Protein AF-A0A1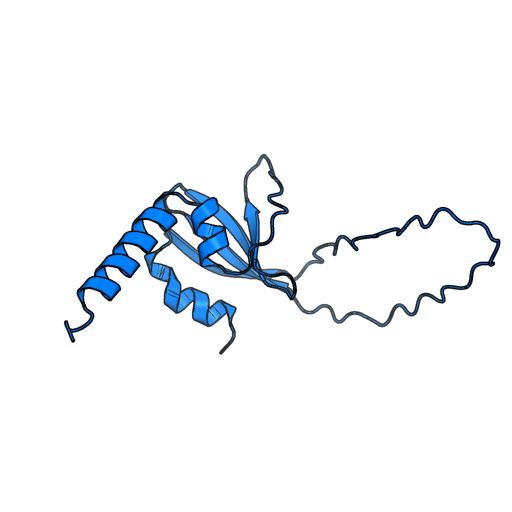D2VHY1-F1 (afdb_monomer_lite)

Radius of gyration: 20.21 Å; chains: 1; bounding box: 57×47×43 Å

InterPro domains:
  IPR007967 GSKIP domain [PF05303] (51-126)
  IPR023231 GSKIP domain superfamily [G3DSA:3.30.2280.10] (29-129)
  IPR023231 GSKIP domain superfamily [SSF103107] (53-128)

Secondary structure (DSSP, 8-state):
--HHHHHHHHHGGGSSEEEEEEE-S----------------------------------EEEEEEE-TTS-EEEEEEETTEEEEEE-SSS-------BSSHHH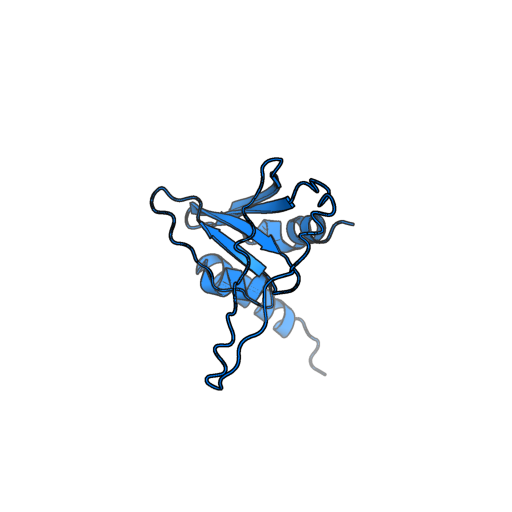HHHHH-HHHHHHHHHHHHHHHHTS---

Sequence (130 aa):
MNELNQMIAEYENFFKEIKLRKNRKEIPMIESNIVFIDSVNSNTKNNFKNNTENKKNDAVEYLNIKTFENNEYNVFFNSSGWYAKQVSPITMYLDRKYETFEALFMNLSKKFAETWHKELSKKLLALPNF

Foldseek 3Di:
DDPLVVCCVVCVVLAPDKDKDWALDDDPPPPPPPPPPPPDDDDDDDDPPPPPPDPPSRGFIWMWTQHPVRWTWTWHQDPQAIDIFTPDPPTPGPVDHDNDPLVHCCVVDPSSVVVVVVVVVVVVVPDDDD

Structure (mmCIF, N/CA/C/O backbone):
data_AF-A0A1D2VHY1-F1
#
_entry.id   AF-A0A1D2VHY1-F1
#
loop_
_atom_site.group_PDB
_atom_site.id
_atom_site.type_symbol
_atom_site.label_atom_id
_atom_site.label_alt_id
_atom_site.label_comp_id
_atom_site.label_asym_id
_atom_site.label_entity_id
_atom_site.label_seq_id
_atom_site.pdbx_PDB_ins_code
_atom_site.Cartn_x
_atom_site.Cartn_y
_atom_site.Cartn_z
_atom_site.occupancy
_atom_site.B_iso_or_equiv
_atom_site.auth_seq_id
_atom_site.auth_comp_id
_atom_site.auth_asym_id
_atom_site.auth_atom_id
_atom_site.pdbx_PDB_model_num
ATOM 1 N N . MET A 1 1 ? -6.276 7.913 -17.267 1.00 49.75 1 MET A N 1
ATOM 2 C CA . MET A 1 1 ? -5.560 8.141 -15.991 1.00 49.75 1 MET A CA 1
ATOM 3 C C . MET A 1 1 ? -4.617 6.966 -15.792 1.00 49.75 1 MET A C 1
ATOM 5 O O . MET A 1 1 ? -4.999 5.866 -16.156 1.00 49.75 1 MET A O 1
ATOM 9 N N . ASN A 1 2 ? -3.392 7.195 -15.320 1.00 75.19 2 ASN A N 1
ATOM 10 C CA . ASN A 1 2 ? -2.437 6.123 -15.018 1.00 75.19 2 ASN A CA 1
ATOM 11 C C . ASN A 1 2 ? -2.906 5.377 -13.759 1.00 75.19 2 ASN A C 1
ATOM 13 O O . ASN A 1 2 ? -3.272 6.049 -12.795 1.00 75.19 2 ASN A O 1
ATOM 17 N N . GLU A 1 3 ? -2.896 4.046 -13.757 1.00 77.12 3 GLU A N 1
ATOM 18 C CA . GLU A 1 3 ? -3.351 3.205 -12.636 1.00 77.12 3 GLU A CA 1
ATOM 19 C C . GLU A 1 3 ? -2.692 3.632 -11.314 1.00 77.12 3 GLU A C 1
ATOM 21 O O . GLU A 1 3 ? -3.367 3.864 -10.316 1.00 77.12 3 GLU A O 1
ATOM 26 N N . LEU A 1 4 ? -1.388 3.932 -11.339 1.00 83.94 4 LEU A N 1
ATOM 27 C CA . LEU A 1 4 ? -0.654 4.417 -10.165 1.00 83.94 4 LEU A CA 1
ATOM 28 C C . LEU A 1 4 ? -1.116 5.799 -9.664 1.00 83.94 4 LEU A C 1
ATOM 30 O O . LEU A 1 4 ? -1.033 6.072 -8.470 1.00 83.94 4 LEU A O 1
ATOM 34 N N . ASN A 1 5 ? -1.611 6.680 -10.540 1.00 85.88 5 ASN A N 1
ATOM 35 C CA . ASN A 1 5 ? -2.165 7.974 -10.114 1.00 85.88 5 ASN A CA 1
ATOM 36 C C . ASN A 1 5 ? -3.530 7.809 -9.441 1.00 85.88 5 ASN A C 1
ATOM 38 O O . ASN A 1 5 ? -3.836 8.551 -8.511 1.00 85.88 5 ASN A O 1
ATOM 42 N N . GLN A 1 6 ? -4.335 6.847 -9.894 1.00 87.94 6 GLN A N 1
ATOM 43 C CA . GLN A 1 6 ? -5.602 6.523 -9.245 1.00 87.94 6 GLN A CA 1
ATOM 44 C C . GLN A 1 6 ? -5.362 5.967 -7.834 1.00 87.94 6 GLN A C 1
ATOM 46 O O . GLN A 1 6 ? -6.003 6.413 -6.887 1.00 87.94 6 GLN A O 1
ATOM 51 N N . MET A 1 7 ? -4.342 5.119 -7.670 1.00 89.19 7 MET A N 1
ATOM 52 C CA . MET A 1 7 ? -3.939 4.610 -6.354 1.00 89.19 7 MET A CA 1
ATOM 53 C C . MET A 1 7 ? -3.566 5.720 -5.364 1.00 89.19 7 MET A C 1
ATOM 55 O O . MET A 1 7 ? -3.851 5.607 -4.177 1.00 89.19 7 MET A O 1
ATOM 59 N N . ILE A 1 8 ? -2.948 6.812 -5.824 1.00 90.81 8 ILE A N 1
ATOM 60 C CA . ILE A 1 8 ? -2.639 7.950 -4.945 1.00 90.81 8 ILE A CA 1
ATOM 61 C C . ILE A 1 8 ? -3.926 8.552 -4.382 1.00 90.81 8 ILE A C 1
ATOM 63 O O . ILE A 1 8 ? -4.030 8.726 -3.173 1.00 90.81 8 ILE A O 1
ATOM 67 N N . ALA A 1 9 ? -4.905 8.828 -5.244 1.00 90.50 9 ALA A N 1
ATOM 68 C CA . ALA A 1 9 ? -6.163 9.442 -4.834 1.00 90.50 9 ALA A CA 1
ATOM 69 C C . ALA A 1 9 ? -6.990 8.530 -3.911 1.00 90.50 9 ALA A C 1
ATOM 71 O O . ALA A 1 9 ? -7.612 9.005 -2.967 1.00 90.50 9 ALA A O 1
ATOM 72 N N . GLU A 1 10 ? -6.990 7.220 -4.163 1.00 90.56 10 GLU A N 1
ATOM 73 C CA . GLU A 1 10 ? -7.760 6.263 -3.362 1.00 90.56 10 GLU A CA 1
ATOM 74 C C . GLU A 1 10 ? -7.135 6.003 -1.985 1.00 90.56 10 GLU A C 1
ATOM 76 O O . GLU A 1 10 ? -7.857 5.816 -1.002 1.00 90.56 10 GLU A O 1
ATOM 81 N N . TYR A 1 11 ? -5.800 6.015 -1.900 1.00 92.00 11 TYR A N 1
ATOM 82 C CA . TYR A 1 11 ? -5.080 5.546 -0.718 1.00 92.00 11 TYR A CA 1
ATOM 83 C C . TYR A 1 11 ? -4.318 6.622 0.061 1.00 92.00 11 TYR A C 1
ATOM 85 O O . TYR A 1 11 ? -3.680 6.291 1.062 1.00 92.00 11 TYR A O 1
ATOM 93 N N . GLU A 1 12 ? -4.390 7.899 -0.324 1.00 91.00 12 GLU A N 1
ATOM 94 C CA . GLU A 1 12 ? -3.660 8.988 0.350 1.00 91.00 12 GLU A CA 1
ATOM 95 C C . GLU A 1 12 ? -3.867 9.014 1.873 1.00 91.00 12 GLU A C 1
ATOM 97 O O . GLU A 1 12 ? -2.917 9.219 2.624 1.00 91.00 12 GLU A O 1
ATOM 102 N N . ASN A 1 13 ? -5.081 8.709 2.338 1.00 91.38 13 ASN A N 1
ATOM 103 C CA . ASN A 1 13 ? -5.452 8.761 3.754 1.00 91.38 13 ASN A CA 1
ATOM 104 C C . ASN A 1 13 ? -5.023 7.518 4.555 1.00 91.38 13 ASN A C 1
ATOM 106 O O . ASN A 1 13 ? -5.130 7.502 5.781 1.00 91.38 13 ASN A O 1
ATOM 110 N N . PHE A 1 14 ? -4.542 6.471 3.882 1.00 92.44 14 PHE A N 1
ATOM 111 C CA . PHE A 1 14 ? -4.090 5.230 4.517 1.00 92.44 14 PHE A CA 1
ATOM 112 C C . PHE A 1 14 ? -2.596 5.240 4.847 1.00 92.44 14 PHE A C 1
ATOM 114 O O . PHE A 1 14 ? -2.112 4.352 5.555 1.00 92.44 14 PHE A O 1
ATOM 121 N N . PHE A 1 15 ? -1.866 6.247 4.368 1.00 94.19 15 PHE A N 1
ATOM 122 C CA . PHE A 1 15 ? -0.424 6.351 4.523 1.00 94.19 15 PHE A CA 1
ATOM 123 C C . PHE A 1 15 ? -0.019 7.713 5.068 1.00 94.19 15 PHE A C 1
ATOM 125 O O . PHE A 1 15 ? -0.751 8.695 4.993 1.00 94.19 15 PHE A O 1
ATOM 132 N N . LYS A 1 16 ? 1.199 7.777 5.606 1.00 94.38 16 LYS A N 1
ATOM 133 C CA . LYS A 1 16 ? 1.803 9.052 5.986 1.00 94.38 16 LYS A CA 1
ATOM 134 C C . LYS A 1 16 ? 2.213 9.848 4.748 1.00 94.38 16 LYS A C 1
ATOM 136 O O . LYS A 1 16 ? 2.154 11.072 4.758 1.00 94.38 16 LYS A O 1
ATOM 141 N N . GLU A 1 17 ? 2.668 9.150 3.711 1.00 94.62 17 GLU A N 1
ATOM 142 C CA . GLU A 1 17 ? 3.072 9.740 2.440 1.00 94.62 17 GLU A CA 1
ATOM 143 C C . GLU A 1 17 ? 2.944 8.708 1.315 1.00 94.62 17 GLU A C 1
ATOM 145 O O . GLU A 1 17 ? 3.331 7.551 1.485 1.00 94.62 17 GLU A O 1
ATOM 150 N N . ILE A 1 18 ? 2.452 9.139 0.156 1.00 94.56 18 ILE A N 1
ATOM 151 C CA . ILE A 1 18 ? 2.416 8.351 -1.077 1.00 94.56 18 ILE A CA 1
ATOM 152 C C . ILE A 1 18 ? 2.809 9.254 -2.251 1.00 94.56 18 ILE A C 1
ATOM 154 O O . ILE A 1 18 ? 2.269 10.347 -2.420 1.00 94.56 18 ILE A O 1
ATOM 158 N N . LYS A 1 19 ? 3.806 8.842 -3.042 1.00 93.19 19 LYS A N 1
ATOM 159 C CA . LYS A 1 19 ? 4.335 9.636 -4.162 1.00 93.19 19 LYS A CA 1
ATOM 160 C C . LYS A 1 19 ? 4.617 8.772 -5.379 1.00 93.19 19 LYS A C 1
ATOM 162 O O . LYS A 1 19 ? 5.290 7.750 -5.270 1.00 93.19 19 LYS A O 1
ATOM 167 N N . LEU A 1 20 ? 4.209 9.241 -6.558 1.00 91.31 20 LEU A N 1
ATOM 168 C CA . LEU A 1 20 ? 4.646 8.649 -7.820 1.00 91.31 20 LEU A CA 1
ATOM 169 C C . LEU A 1 20 ? 6.110 9.016 -8.081 1.00 91.31 20 LEU A C 1
ATOM 171 O O . LEU A 1 20 ? 6.494 10.189 -8.082 1.00 91.31 20 LEU A O 1
ATOM 1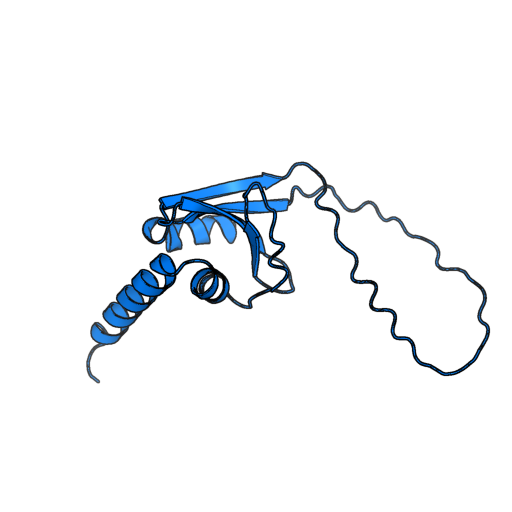75 N N . ARG A 1 21 ? 6.936 8.006 -8.330 1.00 89.12 21 ARG A N 1
ATOM 176 C CA . ARG A 1 21 ? 8.329 8.158 -8.744 1.00 89.12 21 ARG A CA 1
ATOM 177 C C . ARG A 1 21 ? 8.536 7.428 -10.063 1.00 89.12 21 ARG A C 1
ATOM 179 O O . ARG A 1 21 ? 7.834 6.476 -10.388 1.00 89.12 21 ARG A O 1
ATOM 186 N N . LYS A 1 22 ? 9.520 7.885 -10.832 1.00 83.75 22 LYS A N 1
ATOM 187 C CA . LYS A 1 22 ? 9.947 7.227 -12.069 1.00 83.75 22 LYS A CA 1
ATOM 188 C C . LYS A 1 22 ? 11.392 6.811 -11.900 1.00 83.75 22 LYS A C 1
ATOM 190 O O . LYS A 1 22 ? 12.238 7.671 -11.643 1.00 83.75 22 LYS A O 1
ATOM 195 N N . ASN A 1 23 ? 11.682 5.523 -12.040 1.00 69.25 23 ASN A N 1
ATOM 196 C CA . ASN A 1 23 ? 13.062 5.082 -12.060 1.00 69.25 23 ASN A CA 1
ATOM 197 C C . ASN A 1 23 ? 13.603 5.259 -13.479 1.00 69.25 23 ASN A C 1
ATOM 199 O O . ASN A 1 23 ? 13.154 4.593 -14.407 1.00 69.25 23 ASN A O 1
ATOM 203 N N . ARG A 1 24 ? 14.564 6.170 -13.663 1.00 54.72 24 ARG A N 1
ATOM 204 C CA . ARG A 1 24 ? 15.287 6.314 -14.941 1.00 54.72 24 ARG A CA 1
ATOM 205 C C . ARG A 1 24 ? 16.478 5.358 -15.059 1.00 54.72 24 ARG A C 1
ATOM 207 O O . ARG A 1 24 ? 17.245 5.479 -16.006 1.00 54.72 24 ARG A O 1
ATOM 214 N N . LYS A 1 25 ? 16.671 4.447 -14.101 1.00 46.72 25 LYS A N 1
ATOM 215 C CA . LYS A 1 25 ? 17.773 3.485 -14.118 1.00 46.72 25 LYS A CA 1
ATOM 216 C C . LYS A 1 25 ? 17.259 2.063 -13.960 1.00 46.72 25 LYS A C 1
ATOM 218 O O . LYS A 1 25 ? 16.419 1.791 -13.104 1.00 46.72 25 LYS A O 1
ATOM 223 N N . GLU A 1 26 ? 1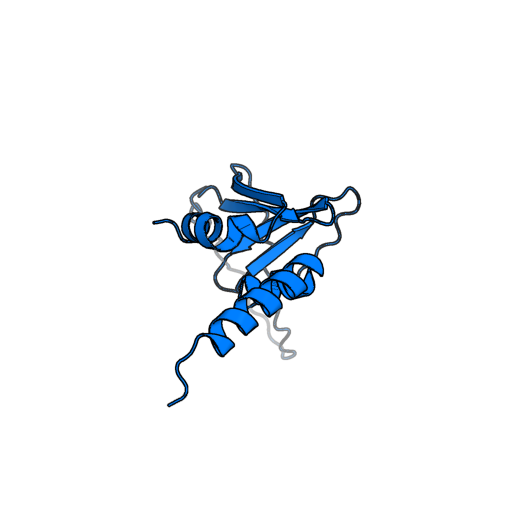7.785 1.218 -14.839 1.00 42.06 26 GLU A N 1
ATOM 224 C CA . GLU A 1 26 ? 17.592 -0.221 -14.976 1.00 42.06 26 GLU A CA 1
ATOM 225 C C . GLU A 1 26 ? 17.298 -0.891 -13.632 1.00 42.06 26 GLU A C 1
ATOM 227 O O . GLU A 1 26 ? 18.154 -1.005 -12.755 1.00 42.06 26 GLU A O 1
ATOM 232 N N . ILE A 1 27 ? 16.057 -1.339 -13.462 1.00 44.38 27 ILE A N 1
ATOM 233 C CA . ILE A 1 27 ? 15.784 -2.405 -12.509 1.00 44.38 27 ILE A CA 1
ATOM 234 C C . ILE A 1 27 ? 16.293 -3.662 -13.214 1.00 44.38 27 ILE A C 1
ATOM 236 O O . ILE A 1 27 ? 15.758 -3.967 -14.283 1.00 44.38 27 ILE A O 1
ATOM 240 N N . PRO A 1 28 ? 17.295 -4.391 -12.690 1.00 39.09 28 PRO A N 1
ATOM 241 C CA . PRO A 1 28 ? 17.618 -5.690 -13.251 1.00 39.09 28 PRO A CA 1
ATOM 242 C C . PRO A 1 28 ? 16.355 -6.545 -13.130 1.00 39.09 28 PRO A C 1
ATOM 244 O O . PRO A 1 28 ? 15.912 -6.868 -12.023 1.00 39.09 28 PRO A O 1
ATOM 247 N N . MET A 1 29 ? 15.724 -6.846 -14.270 1.00 38.12 29 MET A N 1
ATOM 248 C CA . MET A 1 29 ? 14.809 -7.975 -14.356 1.00 38.12 29 MET A CA 1
ATOM 249 C C . MET A 1 29 ? 15.651 -9.177 -13.954 1.00 38.12 29 MET A C 1
ATOM 251 O O . MET A 1 29 ? 16.559 -9.570 -14.680 1.00 38.12 29 MET A O 1
ATOM 255 N N . ILE A 1 30 ? 15.385 -9.729 -12.776 1.00 40.94 30 ILE A N 1
ATOM 256 C CA . ILE A 1 30 ? 15.815 -11.085 -12.478 1.00 40.94 30 ILE A CA 1
ATOM 257 C C . ILE A 1 30 ? 14.968 -11.942 -13.415 1.00 40.94 30 ILE A C 1
ATOM 259 O O . ILE A 1 30 ? 13.792 -12.189 -13.147 1.00 40.94 30 ILE A O 1
ATOM 263 N N . GLU A 1 31 ? 15.528 -12.284 -14.575 1.00 36.06 31 GLU A N 1
ATOM 264 C CA . GLU A 1 31 ? 14.987 -13.337 -15.421 1.00 36.06 31 GLU A CA 1
ATOM 265 C C . GLU A 1 31 ? 14.878 -14.570 -14.534 1.00 36.06 31 GLU A C 1
ATOM 267 O O . GLU A 1 31 ? 15.871 -15.102 -14.036 1.00 36.06 31 GLU A O 1
ATOM 272 N N . SER A 1 32 ? 13.645 -14.975 -14.246 1.00 37.25 32 SER A N 1
ATOM 273 C CA . SER A 1 32 ? 13.378 -16.254 -13.617 1.00 37.25 32 SER A CA 1
ATOM 274 C C . SER A 1 32 ? 13.811 -17.321 -14.621 1.00 37.25 32 SER A C 1
ATOM 276 O O . SER A 1 32 ? 13.018 -17.743 -15.457 1.00 37.25 32 SER A O 1
ATOM 278 N N . ASN A 1 33 ? 15.082 -17.724 -14.580 1.00 35.50 33 ASN A N 1
ATOM 279 C CA . ASN A 1 33 ? 15.559 -18.931 -15.242 1.00 35.50 33 ASN A CA 1
ATOM 280 C C . ASN A 1 33 ? 14.902 -20.122 -14.539 1.00 35.50 33 ASN A C 1
ATOM 282 O O . ASN A 1 33 ? 15.492 -20.764 -13.672 1.00 35.50 33 ASN A O 1
ATOM 286 N N . ILE A 1 34 ? 13.647 -20.398 -14.887 1.00 40.50 34 ILE A N 1
ATOM 287 C CA . ILE A 1 34 ? 13.019 -21.678 -14.589 1.00 40.50 34 ILE A CA 1
ATOM 288 C C . ILE A 1 34 ? 13.637 -22.662 -15.578 1.00 40.50 34 ILE A C 1
ATOM 290 O O . ILE A 1 34 ? 13.150 -22.858 -16.689 1.00 40.50 34 ILE A O 1
ATOM 294 N N . VAL A 1 35 ? 14.772 -23.238 -15.186 1.00 34.00 35 VAL A N 1
ATOM 295 C CA . VAL A 1 35 ? 15.300 -24.436 -15.831 1.00 34.00 35 VAL A CA 1
ATOM 296 C C . VAL A 1 35 ? 14.370 -25.570 -15.416 1.00 34.00 35 VAL A C 1
ATOM 298 O O . VAL A 1 35 ? 14.469 -26.086 -14.304 1.00 34.00 35 VAL A O 1
ATOM 301 N N . PHE A 1 36 ? 13.439 -25.944 -16.291 1.00 37.47 36 PHE A N 1
ATOM 302 C CA . PHE A 1 36 ? 12.818 -27.260 -16.206 1.00 37.47 36 PHE A CA 1
ATOM 303 C C . PHE A 1 36 ? 13.919 -28.277 -16.503 1.00 37.47 36 PHE A C 1
ATOM 305 O O . PHE A 1 36 ? 14.310 -28.474 -17.653 1.00 37.47 36 PHE A O 1
ATOM 312 N N . ILE A 1 37 ? 14.489 -28.864 -15.451 1.00 36.34 37 ILE A N 1
ATOM 313 C CA . ILE A 1 37 ? 15.343 -30.039 -15.591 1.00 36.34 37 ILE A CA 1
ATOM 314 C C . ILE A 1 37 ? 14.394 -31.221 -15.779 1.00 36.34 37 ILE A C 1
ATOM 316 O O . ILE A 1 37 ? 14.084 -31.934 -14.828 1.00 36.34 37 ILE A O 1
ATOM 320 N N . ASP A 1 38 ? 13.915 -31.413 -17.007 1.00 33.84 38 ASP A N 1
ATOM 321 C CA . ASP A 1 38 ? 13.395 -32.715 -17.398 1.00 33.84 38 ASP A CA 1
ATOM 322 C C . ASP A 1 38 ? 14.590 -33.654 -17.524 1.00 33.84 38 ASP A C 1
ATOM 324 O O . ASP A 1 38 ? 15.437 -33.547 -18.415 1.00 33.84 38 ASP A O 1
ATOM 328 N N . SER A 1 39 ? 14.694 -34.564 -16.562 1.00 45.09 39 SER A N 1
ATOM 329 C CA . SER A 1 39 ? 15.700 -35.611 -16.528 1.00 45.09 39 SER A CA 1
ATOM 330 C C . SER A 1 39 ? 15.397 -36.673 -17.584 1.00 45.09 39 SER A C 1
ATOM 332 O O . SER A 1 39 ? 15.006 -37.785 -17.240 1.00 45.09 39 SER A O 1
ATOM 334 N N . VAL A 1 40 ? 15.582 -36.367 -18.870 1.00 42.84 40 VAL A N 1
ATOM 335 C CA . VAL A 1 40 ? 15.712 -37.400 -19.904 1.00 42.84 40 VAL A CA 1
ATOM 336 C C . VAL A 1 40 ? 16.627 -36.919 -21.035 1.00 42.84 40 VAL A C 1
ATOM 338 O O . VAL A 1 40 ? 16.324 -35.973 -21.750 1.00 42.84 40 VAL A O 1
ATOM 341 N N . ASN A 1 41 ? 17.772 -37.593 -21.161 1.00 42.97 41 ASN A N 1
ATOM 342 C CA . ASN A 1 41 ? 18.710 -37.604 -22.288 1.00 42.97 41 ASN A CA 1
ATOM 343 C C . ASN A 1 41 ? 18.199 -37.010 -23.615 1.00 42.97 41 ASN A C 1
ATOM 345 O O . ASN A 1 41 ? 17.291 -37.575 -24.219 1.00 42.97 41 ASN A O 1
ATOM 349 N N . SER A 1 42 ? 18.915 -36.032 -24.184 1.00 37.25 42 SER A N 1
ATOM 350 C CA . SER A 1 42 ? 19.751 -36.237 -25.390 1.00 37.25 42 SER A CA 1
ATOM 351 C C . SER A 1 42 ? 20.285 -34.928 -26.003 1.00 37.25 42 SER A C 1
ATOM 353 O O . SER A 1 42 ? 19.620 -33.900 -26.073 1.00 37.25 42 SER A O 1
ATOM 355 N N . ASN A 1 43 ? 21.542 -35.006 -26.449 1.00 44.97 43 ASN A N 1
ATOM 356 C CA . ASN A 1 43 ? 22.310 -34.010 -27.196 1.00 44.97 43 ASN A CA 1
ATOM 357 C C . ASN A 1 43 ? 21.495 -33.201 -28.221 1.00 44.97 43 ASN A C 1
ATOM 359 O O . ASN A 1 43 ? 21.123 -33.744 -29.259 1.00 44.97 43 ASN A O 1
ATOM 363 N N . THR A 1 44 ? 21.378 -31.882 -28.034 1.00 36.75 44 THR A N 1
ATOM 364 C CA . THR A 1 44 ? 21.152 -30.966 -29.164 1.00 36.75 44 THR A CA 1
ATOM 365 C C . THR A 1 44 ? 22.008 -29.712 -29.015 1.00 36.75 44 THR A C 1
ATOM 367 O O . THR A 1 44 ? 21.977 -29.020 -28.002 1.00 36.75 44 THR A O 1
ATOM 370 N N . LYS A 1 45 ? 22.834 -29.471 -30.038 1.00 39.91 45 LYS A N 1
ATOM 371 C CA . LYS A 1 45 ? 23.778 -28.359 -30.152 1.00 39.91 45 LYS A CA 1
ATOM 372 C C . LYS A 1 45 ? 23.066 -27.004 -30.123 1.00 39.91 45 LYS A C 1
ATOM 374 O O . LYS A 1 45 ? 22.082 -26.794 -30.824 1.00 39.91 45 LYS A O 1
ATOM 379 N N . ASN A 1 46 ? 23.673 -26.097 -29.363 1.00 47.66 46 ASN A N 1
ATOM 380 C CA . ASN A 1 46 ? 23.471 -24.652 -29.316 1.00 47.66 46 ASN A CA 1
ATOM 381 C C . ASN A 1 46 ? 23.081 -24.025 -30.661 1.00 47.66 46 ASN A C 1
ATOM 383 O O . ASN A 1 46 ? 23.815 -24.169 -31.635 1.00 47.66 46 ASN A O 1
ATOM 387 N N . ASN A 1 47 ? 21.990 -23.256 -30.652 1.00 42.00 47 ASN A N 1
ATOM 388 C CA . ASN A 1 47 ? 21.797 -22.049 -31.461 1.00 42.00 47 ASN A CA 1
ATOM 389 C C . ASN A 1 47 ? 20.585 -21.263 -30.926 1.00 42.00 47 ASN A C 1
ATOM 391 O O . ASN A 1 47 ? 19.572 -21.119 -31.606 1.00 42.00 47 ASN A O 1
ATOM 395 N N . PHE A 1 48 ? 20.680 -20.732 -29.701 1.00 41.09 48 PHE A N 1
ATOM 396 C CA . PHE A 1 48 ? 19.799 -19.633 -29.301 1.00 41.09 48 PHE A CA 1
ATOM 397 C C . PHE A 1 48 ? 20.429 -18.327 -29.775 1.00 41.09 48 PHE A C 1
ATOM 399 O O . PHE A 1 48 ? 21.360 -17.778 -29.189 1.00 41.09 48 PHE A O 1
ATOM 406 N N . LYS A 1 49 ? 19.950 -17.897 -30.939 1.00 35.66 49 LYS A N 1
ATOM 407 C CA . LYS A 1 49 ? 20.209 -16.595 -31.534 1.00 35.66 49 LYS A CA 1
ATOM 408 C C . LYS A 1 49 ? 19.602 -15.560 -30.583 1.00 35.66 49 LYS A C 1
ATOM 410 O O . LYS A 1 49 ? 18.383 -15.437 -30.511 1.00 35.66 49 LYS A O 1
ATOM 415 N N . ASN A 1 50 ? 20.450 -14.877 -29.817 1.00 34.25 50 ASN A N 1
ATOM 416 C CA . ASN A 1 50 ? 20.057 -13.749 -28.980 1.00 34.25 50 ASN A CA 1
ATOM 417 C C . ASN A 1 50 ? 19.534 -12.633 -29.890 1.00 34.25 50 ASN A C 1
ATOM 419 O O . ASN A 1 50 ? 20.297 -11.793 -30.364 1.00 34.25 50 ASN A O 1
ATOM 423 N N . ASN A 1 51 ? 18.230 -12.637 -30.160 1.00 35.38 51 ASN A N 1
ATOM 424 C CA . ASN A 1 51 ? 17.534 -11.449 -30.622 1.00 35.38 51 ASN A CA 1
ATOM 425 C C . ASN A 1 51 ? 17.411 -10.519 -29.415 1.00 35.38 51 ASN A C 1
ATOM 427 O O . ASN A 1 51 ? 16.403 -10.503 -28.713 1.00 35.38 51 ASN A O 1
ATOM 431 N N . THR A 1 52 ? 18.472 -9.758 -29.157 1.00 40.25 52 THR A N 1
ATOM 432 C CA . THR A 1 52 ? 18.442 -8.576 -28.298 1.00 40.25 52 THR A CA 1
ATOM 433 C C . THR A 1 52 ? 17.665 -7.491 -29.044 1.00 40.25 52 THR A C 1
ATOM 435 O O . THR A 1 52 ? 18.223 -6.526 -29.562 1.00 40.25 52 THR A O 1
ATOM 438 N N . GLU A 1 53 ? 16.354 -7.682 -29.183 1.00 41.88 53 GLU A N 1
ATOM 439 C CA . GLU A 1 53 ? 15.471 -6.593 -29.566 1.00 41.88 53 GLU A CA 1
ATOM 440 C C . GLU A 1 53 ? 15.479 -5.587 -28.419 1.00 41.88 53 GLU A C 1
ATOM 442 O O . GLU A 1 53 ? 15.065 -5.885 -27.300 1.00 41.88 53 GLU A O 1
ATOM 447 N N . ASN A 1 54 ? 16.040 -4.416 -28.718 1.00 41.25 54 ASN A N 1
ATOM 448 C CA . ASN A 1 54 ? 16.043 -3.197 -27.923 1.00 41.25 54 ASN A CA 1
ATOM 449 C C . ASN A 1 54 ? 14.764 -3.052 -27.077 1.00 41.25 54 ASN A C 1
ATOM 451 O O . ASN A 1 54 ? 13.767 -2.485 -27.534 1.00 41.25 54 ASN A O 1
ATOM 455 N N . LYS A 1 55 ? 14.799 -3.526 -25.824 1.00 44.34 55 LYS A N 1
ATOM 456 C CA . LYS A 1 55 ? 13.792 -3.182 -24.821 1.00 44.34 55 LYS A CA 1
ATOM 457 C C . LYS A 1 55 ? 13.924 -1.685 -24.597 1.00 44.34 55 LYS A C 1
ATOM 459 O O . LYS A 1 55 ? 14.915 -1.217 -24.042 1.00 44.34 55 LYS A O 1
ATOM 464 N N . LYS A 1 56 ? 12.945 -0.938 -25.108 1.00 40.03 56 LYS A N 1
ATOM 465 C CA . LYS A 1 56 ? 12.761 0.481 -24.813 1.00 40.03 56 LYS A CA 1
ATOM 466 C C . LYS A 1 56 ? 12.976 0.684 -23.316 1.00 40.03 56 LYS A C 1
ATOM 468 O O . LYS A 1 56 ? 12.405 -0.040 -22.503 1.00 40.03 56 LYS A O 1
ATOM 473 N N . ASN A 1 57 ? 13.826 1.651 -22.982 1.00 44.19 57 ASN A N 1
ATOM 474 C CA . ASN A 1 57 ? 14.069 2.125 -21.624 1.00 44.19 57 ASN A CA 1
ATOM 475 C C . ASN A 1 57 ? 12.820 2.845 -21.095 1.00 44.19 57 ASN A C 1
ATOM 477 O O . ASN A 1 57 ? 12.848 4.049 -20.832 1.00 44.19 57 ASN A O 1
ATOM 481 N N . ASP A 1 58 ? 11.706 2.126 -20.992 1.00 49.31 58 ASP A N 1
ATOM 482 C CA . ASP A 1 58 ? 10.493 2.637 -20.388 1.00 49.31 58 ASP A CA 1
ATOM 483 C C . ASP A 1 58 ? 10.791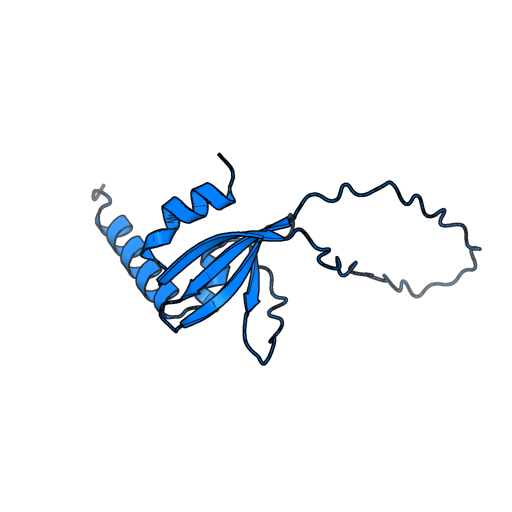 2.768 -18.897 1.00 49.31 58 ASP A C 1
ATOM 485 O O . ASP A 1 58 ? 11.018 1.787 -18.185 1.00 49.31 58 ASP A O 1
ATOM 489 N N . ALA A 1 59 ? 10.913 4.017 -18.445 1.00 55.72 59 ALA A N 1
ATOM 490 C CA . ALA A 1 59 ? 11.154 4.328 -17.048 1.00 55.72 59 ALA A CA 1
ATOM 491 C C . ALA A 1 59 ? 10.077 3.634 -16.208 1.00 55.72 59 ALA A C 1
ATOM 493 O O . ALA A 1 59 ? 8.899 3.969 -16.325 1.00 55.72 59 ALA A O 1
ATOM 494 N N . VAL A 1 60 ? 10.478 2.672 -15.373 1.00 74.62 60 VAL A N 1
ATOM 495 C CA . VAL A 1 60 ? 9.531 1.955 -14.518 1.00 74.62 60 VAL A CA 1
ATOM 496 C C . VAL A 1 60 ? 8.998 2.947 -13.494 1.00 74.62 60 VAL A C 1
ATOM 498 O O . VAL A 1 60 ? 9.743 3.477 -12.661 1.00 74.62 60 VAL A O 1
ATOM 501 N N . GLU A 1 61 ? 7.710 3.241 -13.595 1.00 86.12 61 GLU A N 1
ATOM 502 C CA . GLU A 1 61 ? 6.996 4.052 -12.623 1.00 86.12 61 GLU A CA 1
ATOM 503 C C . GLU A 1 61 ? 6.640 3.192 -11.411 1.00 86.12 61 GLU A C 1
ATOM 505 O O . GLU A 1 61 ? 6.325 2.009 -11.534 1.00 86.12 61 GLU A O 1
ATOM 510 N N . TYR A 1 62 ? 6.753 3.772 -10.223 1.00 89.69 62 TYR A N 1
ATOM 511 C CA . TYR A 1 62 ? 6.511 3.075 -8.968 1.00 89.69 62 TYR A CA 1
ATOM 512 C C . TYR A 1 62 ? 5.997 4.049 -7.914 1.00 89.69 62 TYR A C 1
ATOM 514 O O . TYR A 1 62 ? 6.234 5.260 -7.988 1.00 89.69 62 TYR A O 1
ATOM 522 N N . LEU A 1 63 ? 5.304 3.521 -6.912 1.00 92.25 63 LEU A N 1
ATOM 523 C CA . LEU A 1 63 ? 4.852 4.305 -5.770 1.00 92.25 63 LEU A CA 1
ATOM 524 C C . LEU A 1 63 ? 5.903 4.224 -4.670 1.00 92.25 63 LEU A C 1
ATOM 526 O O . LEU A 1 63 ? 6.303 3.143 -4.254 1.00 92.25 63 LEU A O 1
ATOM 530 N N . ASN A 1 64 ? 6.363 5.370 -4.193 1.00 93.75 64 ASN A N 1
ATOM 531 C CA . ASN A 1 64 ? 7.142 5.462 -2.969 1.00 93.75 64 ASN A CA 1
ATOM 532 C C . ASN A 1 64 ? 6.172 5.775 -1.827 1.00 93.75 64 ASN A C 1
ATOM 534 O O . ASN A 1 64 ? 5.464 6.783 -1.872 1.00 93.75 64 ASN A O 1
ATOM 538 N N . ILE A 1 65 ? 6.095 4.868 -0.856 1.00 94.44 65 ILE A N 1
ATOM 539 C CA . ILE A 1 65 ? 5.094 4.887 0.210 1.00 94.44 65 ILE A CA 1
ATOM 540 C C . ILE A 1 65 ? 5.790 4.896 1.557 1.00 94.44 65 ILE A C 1
ATOM 542 O O . ILE A 1 65 ? 6.579 4.001 1.857 1.00 94.44 65 ILE A O 1
ATOM 546 N N . LYS A 1 66 ? 5.437 5.871 2.392 1.00 95.00 66 LYS A N 1
ATOM 547 C CA . LYS A 1 66 ? 5.812 5.919 3.801 1.00 95.00 66 LYS A CA 1
ATOM 548 C C . LYS A 1 66 ? 4.600 5.596 4.658 1.00 95.00 66 LYS A C 1
ATOM 550 O O . LYS A 1 66 ? 3.596 6.308 4.662 1.00 95.00 66 LYS A O 1
ATOM 555 N N . THR A 1 67 ? 4.712 4.514 5.407 1.00 94.50 67 THR A N 1
ATOM 556 C CA . THR A 1 67 ? 3.682 4.061 6.347 1.00 94.50 67 THR A CA 1
ATOM 557 C C . THR A 1 67 ? 3.647 4.939 7.602 1.00 94.50 67 THR A C 1
ATOM 559 O O . THR A 1 67 ? 4.594 5.679 7.897 1.00 94.50 67 THR A O 1
ATOM 562 N N . PHE A 1 68 ? 2.561 4.852 8.374 1.00 93.06 68 PHE A N 1
ATOM 563 C CA . PHE A 1 68 ? 2.462 5.525 9.675 1.00 93.06 68 PHE A CA 1
ATOM 564 C C . PHE A 1 68 ? 3.451 4.965 10.702 1.00 93.06 68 PHE A C 1
ATOM 566 O O . PHE A 1 68 ? 3.888 5.690 11.592 1.00 93.06 68 PHE A O 1
ATOM 573 N N . GLU A 1 69 ? 3.879 3.715 10.526 1.00 92.50 69 GLU A N 1
ATOM 574 C CA . GLU A 1 69 ? 4.968 3.090 11.278 1.00 92.50 69 GLU A CA 1
ATOM 575 C C . GLU A 1 69 ? 6.368 3.591 10.862 1.00 92.50 69 GLU A C 1
ATOM 577 O O . GLU A 1 69 ? 7.373 3.085 11.350 1.00 92.50 69 GLU A O 1
ATOM 582 N N . ASN A 1 70 ? 6.453 4.594 9.978 1.00 91.38 70 ASN A N 1
ATOM 583 C CA . ASN A 1 70 ? 7.681 5.150 9.398 1.00 91.38 70 ASN A CA 1
ATOM 584 C C . ASN A 1 70 ? 8.511 4.170 8.548 1.00 91.38 70 ASN A C 1
ATOM 586 O O . ASN A 1 70 ? 9.630 4.513 8.169 1.00 91.38 70 ASN A O 1
ATOM 590 N N . ASN A 1 71 ? 7.968 3.007 8.180 1.00 90.19 71 ASN A N 1
ATOM 591 C CA . ASN A 1 71 ? 8.574 2.153 7.160 1.00 90.19 71 ASN A CA 1
ATOM 592 C C . ASN A 1 71 ? 8.337 2.755 5.776 1.00 90.19 71 ASN A C 1
ATOM 594 O O . ASN A 1 71 ? 7.221 3.191 5.479 1.00 90.19 71 ASN A O 1
ATOM 598 N N . GLU A 1 72 ? 9.366 2.744 4.937 1.00 92.38 72 GLU A N 1
ATOM 599 C CA . GLU A 1 72 ? 9.307 3.249 3.570 1.00 92.38 72 GLU A CA 1
ATOM 600 C C . GLU A 1 72 ? 9.456 2.100 2.567 1.00 92.38 72 GLU A C 1
ATOM 602 O O . GLU A 1 72 ? 10.273 1.198 2.759 1.00 92.38 72 GLU A O 1
ATOM 607 N N . TYR A 1 73 ? 8.653 2.119 1.505 1.00 91.50 73 TYR A N 1
ATOM 608 C CA . TYR A 1 73 ? 8.593 1.074 0.490 1.00 91.50 73 TYR A CA 1
ATOM 609 C C . TYR A 1 73 ? 8.536 1.667 -0.915 1.00 91.50 73 TYR A C 1
ATOM 611 O O . TYR A 1 73 ? 7.803 2.619 -1.173 1.00 91.50 73 TYR A O 1
ATOM 619 N N . ASN A 1 74 ? 9.255 1.046 -1.846 1.00 91.19 74 ASN A N 1
ATOM 620 C CA . ASN A 1 74 ? 9.058 1.233 -3.277 1.00 91.19 74 ASN A CA 1
ATOM 621 C C . ASN A 1 74 ? 8.150 0.112 -3.783 1.00 91.19 74 ASN A C 1
ATOM 623 O O . ASN A 1 74 ? 8.535 -1.056 -3.737 1.00 91.19 74 ASN A O 1
ATOM 627 N N . VAL A 1 75 ? 6.955 0.471 -4.234 1.00 90.81 75 VAL A N 1
ATOM 628 C CA . VAL A 1 75 ? 5.884 -0.437 -4.639 1.00 90.81 75 VAL A CA 1
ATOM 629 C C . VAL A 1 75 ? 5.732 -0.422 -6.146 1.00 90.81 75 VAL A C 1
ATOM 631 O O . VAL A 1 75 ? 5.620 0.636 -6.766 1.00 90.81 75 VAL A O 1
ATOM 634 N N . PHE A 1 76 ? 5.698 -1.613 -6.718 1.00 88.38 76 PHE A N 1
ATOM 635 C CA . PHE A 1 76 ? 5.673 -1.851 -8.148 1.00 88.38 76 PHE A CA 1
ATOM 636 C C . PHE A 1 76 ? 4.485 -2.744 -8.502 1.00 88.38 76 PHE A C 1
ATOM 638 O O . PHE A 1 76 ? 4.023 -3.539 -7.678 1.00 88.38 76 PHE A O 1
ATOM 645 N N . PHE A 1 77 ? 4.046 -2.642 -9.752 1.00 86.06 77 PHE A N 1
ATOM 646 C CA . PHE A 1 77 ? 2.989 -3.464 -10.322 1.00 86.06 77 PHE A CA 1
ATOM 647 C C . PHE A 1 77 ? 3.442 -4.017 -11.673 1.00 86.06 77 PHE A C 1
ATOM 649 O O . PHE A 1 77 ? 4.037 -3.301 -12.481 1.00 86.06 77 PHE A O 1
ATOM 656 N N . ASN A 1 78 ? 3.209 -5.307 -11.900 1.00 84.56 78 ASN A N 1
ATOM 657 C CA . ASN A 1 78 ? 3.426 -5.956 -13.188 1.00 84.56 78 ASN A CA 1
ATOM 658 C C . ASN A 1 78 ? 2.400 -7.078 -13.403 1.00 84.56 78 ASN A C 1
ATOM 660 O O . ASN A 1 78 ? 1.503 -7.280 -12.590 1.00 84.56 78 ASN A O 1
ATOM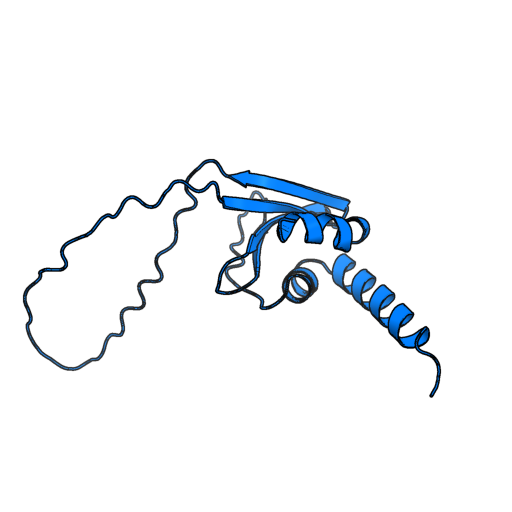 664 N N . SER A 1 79 ? 2.554 -7.849 -14.482 1.00 82.44 79 SER A N 1
ATOM 665 C CA . SER A 1 79 ? 1.647 -8.952 -14.835 1.00 82.44 79 SER A CA 1
ATOM 666 C C . SER A 1 79 ? 1.528 -10.060 -13.781 1.00 82.44 79 SER A C 1
ATOM 668 O O . SER A 1 79 ? 0.619 -10.876 -13.863 1.00 82.44 79 SER A O 1
ATOM 670 N N . SER A 1 80 ? 2.435 -10.125 -12.805 1.00 83.44 80 SER A N 1
ATOM 671 C CA . SER A 1 80 ? 2.387 -11.083 -11.696 1.00 83.44 80 SER A CA 1
ATOM 672 C C . SER A 1 80 ? 1.791 -10.498 -10.407 1.00 83.44 80 SER A C 1
ATOM 674 O O . SER A 1 80 ? 1.831 -11.168 -9.377 1.00 83.44 80 SER A O 1
ATOM 676 N N . GLY A 1 81 ? 1.315 -9.251 -10.437 1.00 87.56 81 GLY A N 1
ATOM 677 C CA . GLY A 1 81 ? 0.725 -8.555 -9.296 1.00 87.56 81 GLY A CA 1
ATOM 678 C C . GLY A 1 81 ? 1.622 -7.484 -8.666 1.00 87.56 81 GLY A C 1
ATOM 679 O O . GLY A 1 81 ? 2.571 -6.970 -9.269 1.00 87.56 81 GLY A O 1
ATOM 680 N N . TRP A 1 82 ? 1.283 -7.141 -7.427 1.00 90.50 82 TRP A N 1
ATOM 681 C CA . TRP A 1 82 ? 1.878 -6.087 -6.613 1.00 90.50 82 TRP A CA 1
ATOM 682 C C . TRP A 1 82 ? 3.022 -6.610 -5.752 1.00 90.50 82 TRP A C 1
ATOM 684 O O . TRP A 1 82 ? 2.925 -7.670 -5.133 1.00 90.50 82 TRP A O 1
ATOM 694 N N . TYR A 1 83 ? 4.106 -5.846 -5.661 1.00 89.44 83 TYR A N 1
ATOM 695 C CA . TYR A 1 83 ? 5.232 -6.167 -4.784 1.00 89.44 83 TYR A CA 1
ATOM 696 C C . TYR A 1 83 ? 5.927 -4.902 -4.286 1.00 89.44 83 TYR A C 1
ATOM 698 O O . TYR A 1 83 ? 5.829 -3.838 -4.899 1.00 89.44 83 TYR A O 1
ATOM 706 N N . ALA A 1 84 ? 6.650 -5.018 -3.171 1.00 89.19 84 ALA A N 1
ATOM 707 C CA . ALA A 1 84 ? 7.324 -3.890 -2.545 1.00 89.19 84 ALA A CA 1
ATOM 708 C C . ALA A 1 84 ? 8.763 -4.215 -2.149 1.00 89.19 84 ALA A C 1
ATOM 710 O O . ALA A 1 84 ? 9.071 -5.304 -1.672 1.00 89.19 84 ALA A O 1
ATOM 711 N N . LYS A 1 85 ? 9.639 -3.220 -2.280 1.00 87.88 85 LYS A N 1
ATOM 712 C CA . LYS A 1 85 ? 11.004 -3.243 -1.749 1.00 87.88 85 LYS A CA 1
ATOM 713 C C . LYS A 1 85 ? 11.103 -2.242 -0.608 1.00 87.88 85 LYS A C 1
ATOM 715 O O . LYS A 1 85 ? 10.844 -1.060 -0.824 1.00 87.88 85 LYS A O 1
ATOM 720 N N . GLN A 1 86 ? 11.469 -2.697 0.588 1.00 88.12 86 GLN A N 1
ATOM 721 C CA . GLN A 1 86 ? 11.645 -1.805 1.732 1.00 88.12 86 GLN A CA 1
ATOM 722 C C . GLN A 1 86 ? 12.886 -0.922 1.539 1.00 88.12 86 GLN A C 1
ATOM 724 O O . GLN A 1 86 ? 13.964 -1.410 1.204 1.00 88.12 86 GLN A O 1
ATOM 729 N N . VAL A 1 87 ? 12.731 0.377 1.771 1.00 84.75 87 VAL A N 1
ATOM 730 C CA . VAL A 1 87 ? 13.799 1.379 1.771 1.00 84.75 87 VAL A CA 1
ATOM 731 C C . VAL A 1 87 ? 14.360 1.439 3.197 1.00 84.75 87 VAL A C 1
ATOM 733 O O . VAL A 1 87 ? 14.000 2.292 3.999 1.00 84.75 87 VAL A O 1
ATOM 736 N N . SER A 1 88 ? 15.171 0.444 3.561 1.00 72.31 88 SER A N 1
ATOM 737 C CA . SER A 1 88 ? 15.819 0.305 4.876 1.00 72.31 88 SER A CA 1
ATOM 738 C C . SER A 1 88 ? 17.288 -0.091 4.684 1.00 72.31 88 SER A C 1
ATOM 740 O O . SER A 1 88 ? 17.589 -0.768 3.699 1.00 72.31 88 SER A O 1
ATOM 742 N N . PRO A 1 89 ? 18.216 0.283 5.593 1.00 54.88 89 PRO A N 1
ATOM 743 C CA . PRO A 1 89 ? 19.634 -0.092 5.499 1.00 54.88 89 PRO A CA 1
ATOM 744 C C . PRO A 1 89 ? 19.883 -1.609 5.475 1.00 54.88 89 PRO A C 1
ATOM 746 O O . PRO A 1 89 ? 20.935 -2.046 5.016 1.00 54.88 89 PRO A O 1
ATOM 749 N N . ILE A 1 90 ? 18.917 -2.421 5.913 1.00 58.59 90 ILE A N 1
ATOM 750 C CA . ILE A 1 90 ? 18.918 -3.872 5.718 1.00 58.59 90 ILE A CA 1
ATOM 751 C C . ILE A 1 90 ? 17.803 -4.164 4.719 1.00 58.59 90 ILE A C 1
ATOM 753 O O . ILE A 1 90 ? 16.631 -4.242 5.086 1.00 58.59 90 ILE A O 1
ATOM 757 N N . THR A 1 91 ? 18.166 -4.253 3.440 1.00 54.97 91 THR A N 1
ATOM 758 C CA . THR A 1 91 ? 17.220 -4.536 2.354 1.00 54.97 91 THR A CA 1
ATOM 759 C C . THR A 1 91 ? 16.700 -5.963 2.511 1.00 54.97 91 THR A C 1
ATOM 761 O O . THR A 1 91 ? 17.264 -6.911 1.967 1.00 54.97 91 THR A O 1
ATOM 764 N N . MET A 1 92 ? 15.638 -6.146 3.290 1.00 54.84 92 MET A N 1
ATOM 765 C CA . MET A 1 92 ? 14.919 -7.409 3.315 1.00 54.84 92 MET A CA 1
ATOM 766 C C . MET A 1 92 ? 14.090 -7.460 2.029 1.00 54.84 92 MET A C 1
ATOM 768 O O . MET A 1 92 ? 13.116 -6.723 1.865 1.00 54.84 92 MET A O 1
ATOM 772 N N . TYR A 1 93 ? 14.540 -8.263 1.064 1.00 53.72 93 TYR A N 1
ATOM 773 C CA . TYR A 1 93 ? 13.794 -8.499 -0.166 1.00 53.72 93 TYR A CA 1
ATOM 774 C C . TYR A 1 93 ? 12.510 -9.255 0.181 1.00 53.72 93 TYR A C 1
ATOM 776 O O . TYR A 1 93 ? 12.523 -10.465 0.396 1.00 53.72 93 TYR A O 1
ATOM 784 N N . LEU A 1 94 ? 11.388 -8.540 0.238 1.00 58.94 94 LEU A N 1
ATOM 785 C CA . LEU A 1 94 ? 10.069 -9.157 0.192 1.00 58.94 94 LEU A CA 1
ATOM 786 C C . LEU A 1 94 ? 9.769 -9.511 -1.266 1.00 58.94 94 LEU A C 1
ATOM 788 O O . LEU A 1 94 ? 9.139 -8.748 -1.988 1.00 58.94 94 LEU A O 1
ATOM 792 N N . ASP A 1 95 ? 10.243 -10.678 -1.706 1.00 64.06 95 ASP A N 1
ATOM 793 C CA . ASP A 1 95 ? 10.006 -11.189 -3.068 1.00 64.06 95 ASP A CA 1
ATOM 794 C C . ASP A 1 95 ? 8.590 -11.775 -3.251 1.00 64.06 95 ASP A C 1
ATOM 796 O O . ASP A 1 95 ? 8.238 -12.348 -4.281 1.00 64.06 95 ASP A O 1
ATOM 800 N N . ARG A 1 96 ? 7.739 -11.648 -2.226 1.00 80.12 96 ARG A N 1
ATOM 801 C CA . ARG A 1 96 ? 6.357 -12.110 -2.289 1.00 80.12 96 ARG A CA 1
ATOM 802 C C . ARG A 1 96 ? 5.523 -11.108 -3.083 1.00 80.12 96 ARG A C 1
ATOM 804 O O . ARG A 1 96 ? 5.393 -9.948 -2.695 1.00 80.12 96 ARG A O 1
ATOM 811 N N . LYS A 1 97 ? 4.934 -11.596 -4.172 1.00 86.88 97 LYS A N 1
ATOM 812 C CA . LYS A 1 97 ? 3.942 -10.877 -4.971 1.00 86.88 97 LYS A CA 1
ATOM 813 C C . LYS A 1 97 ? 2.542 -11.134 -4.423 1.00 86.88 97 LYS A C 1
ATOM 815 O O . LYS A 1 97 ? 2.260 -12.226 -3.929 1.00 86.88 97 LYS A O 1
ATOM 820 N N . TYR A 1 98 ? 1.685 -10.131 -4.523 1.00 90.25 98 TYR A N 1
ATOM 821 C CA . TYR A 1 98 ? 0.301 -10.167 -4.071 1.00 90.25 98 TYR A CA 1
ATOM 822 C C . TYR A 1 98 ? -0.619 -9.779 -5.218 1.00 90.25 98 TYR A C 1
ATOM 824 O O . TYR A 1 98 ? -0.276 -8.939 -6.043 1.00 90.25 98 TYR A O 1
ATOM 832 N N . GLU A 1 99 ? -1.797 -10.385 -5.262 1.00 90.25 99 GLU A N 1
ATOM 833 C CA . GLU A 1 99 ? -2.777 -10.118 -6.314 1.00 90.25 99 GLU A CA 1
ATOM 834 C C . GLU A 1 99 ? -3.293 -8.673 -6.266 1.00 90.25 99 GLU A C 1
ATOM 836 O O . GLU A 1 99 ? -3.441 -8.036 -7.305 1.00 90.25 99 GLU A O 1
ATOM 841 N N . THR A 1 100 ? -3.482 -8.126 -5.062 1.00 92.25 100 THR A N 1
ATOM 842 C CA . THR A 1 100 ? -4.002 -6.771 -4.850 1.00 92.25 100 THR A CA 1
ATOM 843 C C . THR A 1 100 ? -3.055 -5.912 -4.016 1.00 92.25 100 THR A C 1
ATOM 845 O O . THR A 1 100 ? -2.233 -6.412 -3.235 1.00 92.25 100 THR A O 1
ATOM 848 N N . PHE A 1 101 ? -3.179 -4.595 -4.172 1.00 91.75 101 PHE A N 1
ATOM 849 C CA . PHE A 1 101 ? -2.415 -3.616 -3.403 1.00 91.75 101 PHE A CA 1
ATOM 850 C C . PHE A 1 101 ? -2.755 -3.686 -1.910 1.00 91.75 101 PHE A C 1
ATOM 852 O O . PHE A 1 101 ? -1.886 -3.598 -1.043 1.00 91.75 101 PHE A O 1
ATOM 859 N N . GLU A 1 102 ? -4.027 -3.901 -1.607 1.00 94.06 102 GLU A N 1
ATOM 860 C CA . GLU A 1 102 ? -4.548 -4.053 -0.263 1.00 94.06 102 GLU A CA 1
ATOM 861 C C . GLU A 1 102 ? -3.959 -5.302 0.380 1.00 94.06 102 GLU A C 1
ATOM 863 O O . GLU A 1 102 ? -3.455 -5.217 1.493 1.00 94.06 102 GLU A O 1
ATOM 868 N N . ALA A 1 103 ? -3.920 -6.443 -0.319 1.00 92.44 103 ALA A N 1
ATOM 869 C CA . ALA A 1 103 ? -3.306 -7.661 0.210 1.00 92.44 103 ALA A CA 1
ATOM 870 C C . ALA A 1 103 ? -1.813 -7.467 0.520 1.00 92.44 103 ALA A C 1
ATOM 872 O O . ALA A 1 103 ? -1.336 -7.927 1.561 1.00 92.44 103 ALA A O 1
ATOM 873 N N . LEU A 1 104 ? -1.085 -6.743 -0.336 1.00 93.19 104 LEU A N 1
ATOM 874 C CA . LEU A 1 104 ? 0.302 -6.358 -0.079 1.00 93.19 104 LEU A CA 1
ATOM 875 C C . LEU A 1 104 ? 0.415 -5.556 1.229 1.00 93.19 104 LEU A C 1
ATOM 877 O O . LEU A 1 104 ? 1.180 -5.928 2.120 1.00 93.19 104 LEU A O 1
ATOM 881 N N . PHE A 1 105 ? -0.363 -4.483 1.388 1.00 93.50 105 PHE A N 1
ATOM 882 C CA . PHE A 1 105 ? -0.233 -3.600 2.551 1.00 93.50 105 PHE A CA 1
ATOM 883 C C . PHE A 1 105 ? -0.861 -4.125 3.837 1.00 93.50 105 PHE A C 1
ATOM 885 O O . PHE A 1 105 ? -0.366 -3.804 4.916 1.00 93.50 105 PHE A O 1
ATOM 892 N N . MET A 1 106 ? -1.849 -5.012 3.743 1.00 92.88 106 MET A N 1
ATOM 893 C CA . MET A 1 106 ? -2.352 -5.796 4.871 1.00 92.88 106 MET A CA 1
ATOM 894 C C . MET A 1 106 ? -1.243 -6.644 5.511 1.00 92.88 106 MET A C 1
ATOM 896 O O . MET A 1 106 ? -1.267 -6.873 6.718 1.00 92.88 106 MET A O 1
ATOM 900 N N . ASN A 1 107 ? -0.252 -7.080 4.722 1.00 90.69 107 ASN A N 1
ATOM 901 C CA . ASN A 1 107 ? 0.911 -7.817 5.222 1.00 90.69 107 ASN A CA 1
ATOM 902 C C . ASN A 1 107 ? 2.066 -6.903 5.668 1.00 90.69 107 ASN A C 1
ATOM 904 O O . ASN A 1 107 ? 2.819 -7.273 6.567 1.00 90.69 107 ASN A O 1
ATOM 908 N N . LEU A 1 108 ? 2.235 -5.728 5.049 1.00 90.19 108 LEU A N 1
ATOM 909 C CA . LEU A 1 108 ? 3.373 -4.835 5.314 1.00 90.19 108 LEU A CA 1
ATOM 910 C C . LEU A 1 108 ? 3.147 -3.820 6.442 1.00 90.19 108 LEU A C 1
ATOM 912 O O . LEU A 1 108 ? 4.113 -3.401 7.079 1.00 90.19 108 LEU A O 1
ATOM 916 N N . SER A 1 109 ? 1.907 -3.390 6.682 1.00 93.00 109 SER A N 1
ATOM 917 C CA . SER A 1 109 ? 1.580 -2.353 7.665 1.00 93.00 109 SER A CA 1
ATOM 918 C C . SER A 1 109 ? 0.371 -2.765 8.495 1.00 93.00 109 SER A C 1
ATOM 920 O O . SER A 1 109 ? -0.743 -2.932 7.996 1.00 93.00 109 SER A O 1
ATOM 922 N N . LYS A 1 110 ? 0.584 -2.875 9.809 1.00 93.25 110 LYS A N 1
ATOM 923 C CA . LYS A 1 110 ? -0.500 -3.136 10.763 1.00 93.25 110 LYS A CA 1
ATOM 924 C C . LYS A 1 110 ? -1.472 -1.961 10.785 1.00 93.25 110 LYS A C 1
ATOM 926 O O . LYS A 1 110 ? -2.681 -2.166 10.840 1.00 93.25 110 LYS A O 1
ATOM 931 N N . LYS A 1 111 ? -0.955 -0.731 10.688 1.00 93.88 111 LYS A N 1
ATOM 932 C CA . LYS A 1 111 ? -1.785 0.477 10.695 1.00 93.88 111 LYS A CA 1
ATOM 933 C C . LYS A 1 111 ? -2.655 0.591 9.451 1.00 93.88 111 LYS A C 1
ATOM 935 O O . LYS A 1 111 ? -3.816 0.994 9.558 1.00 93.88 111 LYS A O 1
ATOM 940 N N . PHE A 1 112 ? -2.123 0.201 8.295 1.00 94.88 112 PHE A N 1
ATOM 941 C CA . PHE A 1 112 ? -2.918 0.075 7.082 1.00 94.88 112 PHE A CA 1
ATOM 942 C C . PHE A 1 112 ? -4.061 -0.918 7.297 1.00 94.88 112 PHE A C 1
ATOM 944 O O . PHE A 1 112 ? -5.214 -0.557 7.083 1.00 94.88 112 PHE A O 1
ATOM 951 N N . ALA A 1 113 ? -3.762 -2.119 7.803 1.00 93.75 113 ALA A N 1
ATOM 952 C CA . ALA A 1 113 ? -4.770 -3.153 8.015 1.00 93.75 113 ALA A CA 1
ATOM 953 C C . ALA A 1 113 ? -5.896 -2.711 8.963 1.00 93.75 113 ALA A C 1
ATOM 955 O O . ALA A 1 113 ? -7.074 -2.913 8.675 1.00 93.75 113 ALA A O 1
ATOM 956 N N . GLU A 1 114 ? -5.557 -2.051 10.072 1.00 93.44 114 GLU A N 1
ATOM 957 C CA . GLU A 1 114 ? -6.542 -1.470 10.994 1.00 93.44 114 GLU A CA 1
ATOM 958 C C . GLU A 1 114 ? -7.442 -0.433 10.307 1.00 93.44 114 GLU A C 1
ATOM 960 O O . GLU A 1 114 ? -8.665 -0.448 10.474 1.00 93.44 114 GLU A O 1
ATOM 965 N N . THR A 1 115 ? -6.840 0.473 9.535 1.00 92.00 115 THR A N 1
ATOM 966 C CA . THR A 1 115 ? -7.558 1.564 8.862 1.00 92.00 115 THR A CA 1
ATOM 967 C C . THR A 1 115 ? -8.458 1.016 7.757 1.00 92.00 115 THR A C 1
ATOM 969 O O . THR A 1 115 ? -9.626 1.390 7.672 1.00 92.00 115 THR A O 1
ATOM 972 N N . TRP A 1 116 ? -7.950 0.065 6.972 1.00 91.81 116 TRP A N 1
ATOM 973 C CA . TRP A 1 116 ? -8.692 -0.630 5.925 1.00 91.81 116 TRP A CA 1
ATOM 974 C C . TRP A 1 116 ? -9.896 -1.384 6.475 1.00 91.81 116 TRP A C 1
ATOM 976 O O . TRP A 1 116 ? -11.013 -1.174 6.006 1.00 91.81 116 TRP A O 1
ATOM 986 N N . HIS A 1 117 ? -9.712 -2.188 7.525 1.00 90.69 117 HIS A N 1
ATOM 987 C CA . HIS A 1 117 ? -10.829 -2.882 8.163 1.00 90.69 117 HIS A CA 1
ATOM 988 C C . HIS A 1 117 ? -11.882 -1.913 8.700 1.00 90.69 117 HIS A C 1
ATOM 990 O O . HIS A 1 117 ? -13.079 -2.167 8.556 1.00 90.69 117 HIS A O 1
ATOM 996 N N . LYS A 1 118 ? -11.464 -0.791 9.296 1.00 89.94 118 LYS A N 1
ATOM 997 C CA . LYS A 1 118 ? -12.392 0.230 9.793 1.00 89.94 118 LYS A CA 1
ATOM 998 C C . LYS A 1 118 ? -13.216 0.850 8.662 1.00 89.94 118 LYS A C 1
ATOM 1000 O O . LYS A 1 118 ? -14.431 0.968 8.804 1.00 89.94 118 LYS A O 1
ATOM 1005 N N . GLU A 1 119 ? -12.584 1.224 7.553 1.00 88.38 119 GLU A N 1
ATOM 1006 C CA . GLU A 1 119 ? -13.275 1.787 6.386 1.00 88.38 119 GLU A CA 1
ATOM 1007 C C . GLU A 1 119 ? -14.196 0.764 5.709 1.00 88.38 119 GLU A C 1
ATOM 1009 O O . GLU A 1 119 ? -15.341 1.084 5.386 1.00 88.38 119 GLU A O 1
ATOM 1014 N N . LEU A 1 120 ? -13.757 -0.490 5.575 1.00 87.62 120 LEU A N 1
ATOM 1015 C CA . LEU A 1 120 ? -14.586 -1.571 5.045 1.00 87.62 120 LEU A CA 1
ATOM 1016 C C . LEU A 1 120 ? -15.819 -1.816 5.927 1.00 87.62 120 LEU A C 1
ATOM 1018 O O . LEU A 1 120 ? -16.935 -1.925 5.423 1.00 87.62 120 LEU A O 1
ATOM 1022 N N . SER A 1 121 ? -15.633 -1.829 7.249 1.00 88.25 121 SER A N 1
ATOM 1023 C CA . SER A 1 121 ? -16.717 -2.033 8.216 1.00 88.25 121 SER A CA 1
ATOM 1024 C C . SER A 1 121 ? -17.744 -0.902 8.161 1.00 88.25 121 SER A C 1
ATOM 1026 O O . SER A 1 121 ? -18.944 -1.158 8.180 1.00 88.25 121 SER A O 1
ATOM 1028 N N . LYS A 1 122 ? -17.295 0.355 8.036 1.00 88.50 122 LYS A N 1
ATOM 1029 C CA . LYS A 1 122 ? -18.198 1.500 7.840 1.00 88.50 122 LYS A CA 1
ATOM 1030 C C . LYS A 1 122 ? -19.031 1.355 6.572 1.00 88.50 122 LYS A C 1
ATOM 1032 O O . LYS A 1 122 ? -20.229 1.605 6.614 1.00 88.50 122 LYS A O 1
ATOM 1037 N N . LYS A 1 123 ? -18.410 0.948 5.460 1.00 85.50 123 LYS A N 1
ATOM 1038 C CA . LYS A 1 123 ? -19.118 0.738 4.189 1.00 85.50 123 LYS A CA 1
ATOM 1039 C C . LYS A 1 123 ? -20.167 -0.363 4.309 1.00 85.50 123 LYS A C 1
ATOM 1041 O O . LYS A 1 123 ? -21.278 -0.166 3.840 1.00 85.50 123 LYS A O 1
ATOM 1046 N N . LEU A 1 124 ? -19.839 -1.470 4.977 1.00 85.88 124 LEU A N 1
ATOM 1047 C CA . LEU A 1 124 ? -20.780 -2.566 5.223 1.00 85.88 124 LEU A CA 1
ATOM 1048 C C . LEU A 1 124 ? -21.978 -2.120 6.071 1.00 85.88 124 LEU A C 1
ATOM 1050 O O . LEU A 1 124 ? -23.109 -2.449 5.740 1.00 85.88 124 LEU A O 1
ATOM 1054 N N . LEU A 1 125 ? -21.742 -1.337 7.127 1.00 82.69 125 LEU A N 1
ATOM 1055 C CA . LEU A 1 125 ? -22.806 -0.806 7.989 1.00 82.69 125 LEU A CA 1
ATOM 1056 C C . LEU A 1 125 ? -23.658 0.278 7.313 1.00 82.69 125 LEU A C 1
ATOM 1058 O O . LEU A 1 125 ? -24.779 0.529 7.744 1.00 82.69 125 LEU A O 1
ATOM 1062 N N . ALA A 1 126 ? -23.126 0.939 6.284 1.00 81.75 126 ALA A N 1
ATOM 1063 C CA . ALA A 1 126 ? -23.837 1.949 5.506 1.00 81.75 126 ALA A CA 1
ATOM 1064 C C . ALA A 1 126 ? -24.712 1.350 4.391 1.00 81.75 126 ALA A C 1
ATOM 1066 O O . ALA A 1 126 ? -25.436 2.094 3.727 1.00 81.75 126 ALA A O 1
ATOM 1067 N N . LEU A 1 127 ? -24.652 0.032 4.164 1.00 79.75 127 LEU A N 1
ATOM 1068 C CA . LEU A 1 127 ? -25.558 -0.631 3.233 1.00 79.75 127 LEU A CA 1
ATOM 1069 C C . LEU A 1 127 ? -26.974 -0.631 3.830 1.00 79.75 127 LEU A C 1
ATOM 1071 O O . LEU A 1 127 ? -27.139 -0.993 4.997 1.00 79.75 127 LEU A O 1
ATOM 1075 N N . PRO A 1 128 ? -28.003 -0.216 3.070 1.00 72.25 128 PRO A N 1
ATOM 1076 C CA . PRO A 1 128 ? -29.373 -0.271 3.555 1.00 72.25 128 PRO A CA 1
ATOM 1077 C C . PRO A 1 128 ? -29.744 -1.726 3.864 1.00 72.25 128 PRO A C 1
ATOM 1079 O O . PRO A 1 128 ? -29.476 -2.620 3.061 1.00 72.25 128 PRO A O 1
ATOM 1082 N N . ASN A 1 129 ? -30.350 -1.955 5.032 1.00 67.25 129 ASN A N 1
ATOM 1083 C CA . ASN A 1 129 ? -30.958 -3.244 5.353 1.00 67.25 129 ASN A CA 1
ATOM 1084 C C . ASN A 1 129 ? -32.064 -3.498 4.323 1.00 67.25 129 ASN A C 1
ATOM 1086 O O . ASN A 1 129 ? -33.043 -2.751 4.287 1.00 67.25 129 ASN A O 1
ATOM 1090 N N . PHE A 1 130 ? -31.849 -4.492 3.463 1.00 53.09 130 PHE A N 1
ATOM 1091 C CA . PHE A 1 130 ? -32.839 -4.969 2.503 1.00 53.09 130 PHE A CA 1
ATOM 1092 C C . PHE A 1 130 ? -33.898 -5.826 3.194 1.00 53.09 130 PHE A C 1
ATOM 1094 O O . PHE A 1 130 ? -33.523 -6.605 4.102 1.00 53.09 130 PHE A O 1
#

pLDDT: mean 73.12, std 22.17, range [33.84, 95.0]

Organism: NCBI:txid1344418